Protein AF-A0A966WJZ9-F1 (afdb_monomer_lite)

Secondary structure (DSSP, 8-state):
--------HHHHHHHHHHHHHHHHHHHHHHHS-EEEEEEEEEEEEEEEETT--SPPEEEEEEEEEEEEEEEEETTEEEETTEEEEB--SS---SSEEEEETTEEEEEEE--SSSEEEEEEEEETTTTEEEEEEEEEEEEEETTEEEEEEEEEEEEEEEEE---

pLDDT: mean 80.28, std 14.34, range [37.53, 96.44]

Structure (mmCIF, N/CA/C/O backbone):
data_AF-A0A966WJZ9-F1
#
_entry.id   AF-A0A966WJZ9-F1
#
loop_
_atom_site.group_PDB
_atom_site.id
_atom_site.type_symbol
_atom_site.label_atom_id
_atom_site.label_alt_id
_atom_site.label_comp_id
_atom_site.label_asym_id
_atom_site.label_entity_id
_atom_site.label_seq_id
_atom_site.pdbx_PDB_ins_code
_atom_site.Cartn_x
_atom_site.Cartn_y
_atom_site.Cartn_z
_atom_site.occupancy
_atom_site.B_iso_or_equiv
_atom_site.auth_seq_id
_atom_site.auth_comp_id
_atom_site.auth_asym_id
_atom_site.auth_atom_id
_atom_site.pdbx_PDB_model_num
ATOM 1 N N . MET A 1 1 ? 25.669 41.827 -50.602 1.00 38.78 1 MET A N 1
ATOM 2 C CA . MET A 1 1 ? 24.550 41.439 -49.719 1.00 38.78 1 MET A CA 1
ATOM 3 C C . MET A 1 1 ? 25.079 40.394 -48.751 1.00 38.78 1 MET A C 1
ATOM 5 O O . MET A 1 1 ? 25.063 39.214 -49.064 1.00 38.78 1 MET A O 1
ATOM 9 N N . LEU A 1 2 ? 25.673 40.845 -47.646 1.00 40.09 2 LEU A N 1
ATOM 10 C CA . LEU A 1 2 ? 26.104 39.973 -46.554 1.00 40.09 2 LEU A CA 1
ATOM 11 C C . LEU A 1 2 ? 24.892 39.786 -45.645 1.00 40.09 2 LEU A C 1
ATOM 13 O O . LEU A 1 2 ? 24.440 40.741 -45.022 1.00 40.09 2 LEU A O 1
ATOM 17 N N . SER A 1 3 ? 24.311 38.589 -45.659 1.00 43.75 3 SER A N 1
ATOM 18 C CA . SER A 1 3 ? 23.323 38.199 -44.658 1.00 43.75 3 SER A CA 1
ATOM 19 C C . SER A 1 3 ? 24.104 37.823 -43.404 1.00 43.75 3 SER A C 1
ATOM 21 O O . SER A 1 3 ? 24.674 36.736 -43.346 1.00 43.75 3 SER A O 1
ATOM 23 N N . ASP A 1 4 ? 24.183 38.739 -42.440 1.00 49.41 4 ASP A N 1
ATOM 24 C CA . ASP A 1 4 ? 24.797 38.484 -41.137 1.00 49.41 4 ASP A CA 1
ATOM 25 C C . ASP A 1 4 ? 24.022 37.371 -40.419 1.00 49.41 4 ASP A C 1
ATOM 27 O O . ASP A 1 4 ? 22.934 37.571 -39.882 1.00 49.41 4 ASP A O 1
ATOM 31 N N . GLY A 1 5 ? 24.583 36.161 -40.447 1.00 59.25 5 GLY A N 1
ATOM 32 C CA . GLY A 1 5 ? 24.064 34.956 -39.800 1.00 59.25 5 GLY A CA 1
ATOM 33 C C . GLY A 1 5 ? 24.298 34.935 -38.289 1.00 59.25 5 GLY A C 1
ATOM 34 O O . GLY A 1 5 ? 24.754 33.928 -37.755 1.00 59.25 5 GLY A O 1
ATOM 35 N N . SER A 1 6 ? 24.023 36.041 -37.597 1.00 59.47 6 SER A N 1
ATOM 36 C CA . SER A 1 6 ? 24.065 36.091 -36.135 1.00 59.47 6 SER A CA 1
ATOM 37 C C . SER A 1 6 ? 22.691 35.713 -35.590 1.00 59.47 6 SER A C 1
ATOM 39 O O . SER A 1 6 ? 21.768 36.526 -35.560 1.00 59.47 6 SER A O 1
ATOM 41 N N . VAL A 1 7 ? 22.529 34.444 -35.209 1.00 62.75 7 VAL A N 1
ATOM 42 C CA . VAL A 1 7 ? 21.349 34.001 -34.458 1.00 62.75 7 VAL A CA 1
ATOM 43 C C . VAL A 1 7 ? 21.394 34.687 -33.097 1.00 62.75 7 VAL A C 1
ATOM 45 O O . VAL A 1 7 ? 22.299 34.445 -32.300 1.00 62.75 7 VAL A O 1
ATOM 48 N N . ASP A 1 8 ? 20.420 35.560 -32.850 1.00 77.62 8 ASP A N 1
ATOM 49 C CA . ASP A 1 8 ? 20.312 36.332 -31.617 1.00 77.62 8 ASP A CA 1
ATOM 50 C C . ASP A 1 8 ? 20.324 35.385 -30.401 1.00 77.62 8 ASP A C 1
ATOM 52 O O . ASP A 1 8 ? 19.523 34.448 -30.310 1.00 77.62 8 ASP A O 1
ATOM 56 N N . TRP A 1 9 ? 21.253 35.593 -29.464 1.00 70.62 9 TRP A N 1
ATOM 57 C CA . TRP A 1 9 ? 21.499 34.675 -28.341 1.00 70.62 9 TRP A CA 1
ATOM 58 C C . TRP A 1 9 ? 20.248 34.459 -27.474 1.00 70.62 9 TRP A C 1
ATOM 60 O O . TRP A 1 9 ? 20.074 33.407 -26.857 1.00 70.62 9 TRP A O 1
ATOM 70 N N . ARG A 1 10 ? 19.337 35.442 -27.477 1.00 71.69 10 ARG A N 1
ATOM 71 C CA . ARG A 1 10 ? 18.029 35.378 -26.816 1.00 71.69 10 ARG A CA 1
ATOM 72 C C . ARG A 1 10 ? 17.109 34.348 -27.466 1.00 71.69 10 ARG A C 1
ATOM 74 O O . ARG A 1 10 ? 16.417 33.626 -26.755 1.00 71.69 10 ARG A O 1
ATOM 81 N N . ILE A 1 11 ? 17.130 34.248 -28.796 1.00 76.75 11 ILE A N 1
ATOM 82 C CA . ILE A 1 11 ? 16.366 33.256 -29.566 1.00 76.75 11 ILE A CA 1
ATOM 83 C C . ILE A 1 11 ? 16.948 31.862 -29.322 1.00 76.75 11 ILE A C 1
ATOM 85 O O . ILE A 1 11 ? 16.197 30.913 -29.103 1.00 76.75 11 ILE A O 1
ATOM 89 N N . LEU A 1 12 ? 18.277 31.742 -29.270 1.00 75.19 12 LEU A N 1
ATOM 90 C CA . LEU A 1 12 ? 18.944 30.475 -28.971 1.00 75.19 12 LEU A CA 1
ATOM 91 C C . LEU A 1 12 ? 18.614 29.969 -27.556 1.00 75.19 12 LEU A C 1
ATOM 93 O O . LEU A 1 12 ? 18.298 28.793 -27.390 1.00 75.19 12 LEU A O 1
ATOM 97 N N . LEU A 1 13 ? 18.621 30.850 -26.548 1.00 75.12 13 LEU A N 1
ATOM 98 C CA . LEU A 1 13 ? 18.215 30.500 -25.183 1.00 75.12 13 LEU A CA 1
ATOM 99 C C . LEU A 1 13 ? 16.735 30.140 -25.071 1.00 75.12 13 LEU A C 1
ATOM 101 O O . LEU A 1 13 ? 16.396 29.200 -24.354 1.00 75.12 13 LEU A O 1
ATOM 105 N N . LEU A 1 14 ? 15.862 30.867 -25.773 1.00 75.38 14 LEU A N 1
ATOM 106 C CA . LEU A 1 14 ? 14.434 30.560 -25.806 1.00 75.38 14 LEU A CA 1
ATOM 107 C C . LEU A 1 14 ? 14.185 29.181 -26.415 1.00 75.38 14 LEU A C 1
ATOM 109 O O . LEU A 1 14 ? 13.440 28.403 -25.830 1.00 75.38 14 LEU A O 1
ATOM 113 N N . LEU A 1 15 ? 14.851 28.841 -27.521 1.00 75.38 15 LEU A N 1
ATOM 114 C CA . LEU A 1 15 ? 14.766 27.512 -28.130 1.00 75.38 15 LEU A CA 1
ATOM 115 C C . LEU A 1 15 ? 15.326 26.430 -27.196 1.00 75.38 15 LEU A C 1
ATOM 117 O O . LEU A 1 15 ? 14.679 25.407 -26.990 1.00 75.38 15 LEU A O 1
ATOM 121 N N . LEU A 1 16 ? 16.477 26.663 -26.559 1.00 72.56 16 LEU A N 1
ATOM 122 C CA . LEU A 1 16 ? 17.045 25.733 -25.576 1.00 72.56 16 LEU A CA 1
ATOM 123 C C . LEU A 1 16 ? 16.088 25.482 -24.408 1.00 72.56 16 LEU A C 1
ATOM 125 O O . LEU A 1 16 ? 15.890 24.330 -24.032 1.00 72.56 16 LEU A O 1
ATOM 129 N N . ALA A 1 17 ? 15.454 26.519 -23.860 1.00 68.94 17 ALA A N 1
ATOM 130 C CA . ALA A 1 17 ? 14.454 26.371 -22.805 1.00 68.94 17 ALA A CA 1
ATOM 131 C C . ALA A 1 17 ? 13.199 25.629 -23.302 1.00 68.94 17 ALA A C 1
ATOM 133 O O . ALA A 1 17 ? 12.719 24.724 -22.617 1.00 68.94 17 ALA A O 1
ATOM 134 N N . LEU A 1 18 ? 12.712 25.952 -24.508 1.00 70.69 18 LEU A N 1
ATOM 135 C CA . LEU A 1 18 ? 11.513 25.341 -25.090 1.00 70.69 18 LEU A CA 1
ATOM 136 C C . LEU A 1 18 ? 11.683 23.848 -25.381 1.00 70.69 18 LEU A C 1
ATOM 138 O O . LEU A 1 18 ? 10.726 23.100 -25.234 1.00 70.69 18 LEU A O 1
ATOM 142 N N . PHE A 1 19 ? 12.874 23.415 -25.801 1.00 65.06 19 PHE A N 1
ATOM 143 C CA . PHE A 1 19 ? 13.141 22.013 -26.135 1.00 65.06 19 PHE A CA 1
ATOM 144 C C . PHE A 1 19 ? 13.675 21.204 -24.945 1.00 65.06 19 PHE A C 1
ATOM 146 O O . PHE A 1 19 ? 13.366 20.018 -24.827 1.00 65.06 19 PHE A O 1
ATOM 153 N N . SER A 1 20 ? 14.428 21.820 -24.026 1.00 64.88 20 SER A N 1
ATOM 154 C CA . SER A 1 20 ? 14.964 21.109 -22.856 1.00 64.88 20 SER A CA 1
ATOM 155 C C . SER A 1 20 ? 13.913 20.848 -21.779 1.00 64.88 20 SER A C 1
ATOM 157 O O . SER A 1 20 ? 13.918 19.767 -21.191 1.00 64.88 20 SER A O 1
ATOM 159 N N . MET A 1 21 ? 12.981 21.776 -21.530 1.00 59.53 21 MET A N 1
ATOM 160 C CA . MET A 1 21 ? 11.972 21.580 -20.483 1.00 59.53 21 MET A CA 1
ATOM 161 C C . MET A 1 21 ? 11.033 20.393 -20.761 1.00 59.53 21 MET A C 1
ATOM 163 O O . MET A 1 21 ? 10.881 19.562 -19.862 1.00 59.53 21 MET A O 1
ATOM 167 N N . PRO A 1 22 ? 10.464 20.220 -21.972 1.00 60.81 22 PRO A N 1
ATOM 168 C CA . PRO A 1 22 ? 9.677 19.036 -22.289 1.00 60.81 22 PRO A CA 1
ATOM 169 C C . PRO A 1 22 ? 10.527 17.770 -22.199 1.00 60.81 22 PRO A C 1
ATOM 171 O O . PRO A 1 22 ? 10.113 16.817 -21.551 1.00 60.81 22 PRO A O 1
ATOM 174 N N . ALA A 1 23 ? 11.741 17.765 -22.761 1.00 61.53 23 ALA A N 1
ATOM 175 C CA . ALA A 1 23 ? 12.609 16.586 -22.763 1.00 61.53 23 ALA A CA 1
ATOM 176 C C . ALA A 1 23 ? 12.956 16.092 -21.346 1.00 61.53 23 ALA A C 1
ATOM 178 O O . ALA A 1 23 ? 12.965 14.887 -21.093 1.00 61.53 23 ALA A O 1
ATOM 179 N N . VAL A 1 24 ? 13.181 17.007 -20.396 1.00 60.75 24 VAL A N 1
ATOM 180 C CA . VAL A 1 24 ? 13.437 16.661 -18.989 1.00 60.75 24 VAL A CA 1
ATOM 181 C C . VAL A 1 24 ? 12.186 16.089 -18.312 1.00 60.75 24 VAL A C 1
ATOM 183 O O . VAL A 1 24 ? 12.298 15.153 -17.518 1.00 60.75 24 VAL A O 1
ATOM 186 N N . ILE A 1 25 ? 10.996 16.607 -18.625 1.00 60.53 25 ILE A N 1
ATOM 187 C CA . ILE A 1 25 ? 9.727 16.080 -18.097 1.00 60.53 25 ILE A CA 1
ATOM 188 C C . ILE A 1 25 ? 9.442 14.686 -18.685 1.00 60.53 25 ILE A C 1
ATOM 190 O O . ILE A 1 25 ? 9.145 13.760 -17.930 1.00 60.53 25 ILE A O 1
ATOM 194 N N . PHE A 1 26 ? 9.634 14.503 -19.995 1.00 58.50 26 PHE A N 1
ATOM 195 C CA . PHE A 1 26 ? 9.482 13.213 -20.679 1.00 58.50 26 PHE A CA 1
ATOM 196 C C . PHE A 1 26 ? 10.480 12.161 -20.170 1.00 58.50 26 PHE A C 1
ATOM 198 O O . PHE A 1 26 ? 10.091 11.033 -19.869 1.00 58.50 26 PHE A O 1
ATOM 205 N N . GLY A 1 27 ? 11.753 12.525 -19.982 1.00 58.09 27 GLY A N 1
ATOM 206 C CA . GLY A 1 27 ? 12.772 11.606 -19.465 1.00 58.09 27 GLY A CA 1
ATOM 207 C C . GLY A 1 27 ? 12.484 11.119 -18.041 1.00 58.09 27 GLY A C 1
ATOM 208 O O . GLY A 1 27 ? 12.766 9.968 -17.707 1.00 58.09 27 GLY A O 1
ATOM 209 N N . ARG A 1 28 ? 11.864 11.955 -17.197 1.00 54.25 28 ARG A N 1
ATOM 210 C CA . ARG A 1 28 ? 11.495 11.563 -15.826 1.00 54.25 28 ARG A CA 1
ATOM 211 C C . ARG A 1 28 ? 10.384 10.512 -15.786 1.00 54.25 28 ARG A C 1
ATOM 213 O O . ARG A 1 28 ? 10.452 9.637 -14.930 1.00 54.25 28 ARG A O 1
ATOM 220 N N . GLY A 1 29 ? 9.412 10.563 -16.699 1.00 53.59 29 GLY A N 1
ATOM 221 C CA . GLY A 1 29 ? 8.349 9.551 -16.790 1.00 53.59 29 GLY A CA 1
ATOM 222 C C . GLY A 1 29 ? 8.865 8.166 -17.199 1.00 53.59 29 GLY A C 1
ATOM 223 O O . GLY A 1 29 ? 8.384 7.155 -16.696 1.00 53.59 29 GLY A O 1
ATOM 224 N N . LEU A 1 30 ? 9.899 8.126 -18.045 1.00 59.03 30 LEU A N 1
ATOM 225 C CA . LEU A 1 30 ? 10.578 6.895 -18.469 1.00 59.03 30 LEU A CA 1
ATOM 226 C C . LEU A 1 30 ? 11.457 6.281 -17.371 1.00 59.03 30 LEU A C 1
ATOM 228 O O . LEU A 1 30 ? 11.518 5.062 -17.237 1.00 59.03 30 LEU A O 1
ATOM 232 N N . LEU A 1 31 ? 12.138 7.116 -16.583 1.00 58.56 31 LEU A N 1
ATOM 233 C CA . LEU A 1 31 ? 13.049 6.653 -15.529 1.00 58.56 31 LEU A CA 1
ATOM 234 C C . LEU A 1 31 ? 12.325 6.220 -14.246 1.00 58.56 31 LEU A C 1
ATOM 236 O O . LEU A 1 31 ? 12.862 5.417 -13.484 1.00 58.56 31 LEU A O 1
ATOM 240 N N . TYR A 1 32 ? 11.125 6.748 -13.998 1.00 66.00 32 TYR A N 1
ATOM 241 C CA . TYR A 1 32 ? 10.351 6.501 -12.782 1.00 66.00 32 TYR A CA 1
ATOM 242 C C . TYR A 1 32 ? 8.907 6.140 -13.143 1.00 66.00 32 TYR A C 1
ATOM 244 O O . TYR A 1 32 ? 8.018 6.991 -13.021 1.00 66.00 32 TYR A O 1
ATOM 252 N N . PRO A 1 33 ? 8.652 4.901 -13.606 1.00 75.44 33 PRO A N 1
ATOM 253 C CA . PRO A 1 33 ? 7.329 4.521 -14.067 1.00 75.44 33 PRO A CA 1
ATOM 254 C C . PRO A 1 33 ? 6.322 4.626 -12.919 1.00 75.44 33 PRO A C 1
ATOM 256 O O . PRO A 1 33 ? 6.542 4.117 -11.814 1.00 75.44 33 PRO A O 1
ATOM 259 N N . SER A 1 34 ? 5.209 5.301 -13.193 1.00 84.19 34 SER A N 1
ATOM 260 C CA . SER A 1 34 ? 4.026 5.311 -12.339 1.00 84.19 34 SER A CA 1
ATOM 261 C C . SER A 1 34 ? 2.911 4.506 -12.986 1.00 84.19 34 SER A C 1
ATOM 263 O O . SER A 1 34 ? 2.664 4.628 -14.187 1.00 84.19 34 SER A O 1
ATOM 265 N N . GLN A 1 35 ? 2.223 3.716 -12.179 1.00 90.12 35 GLN A N 1
ATOM 266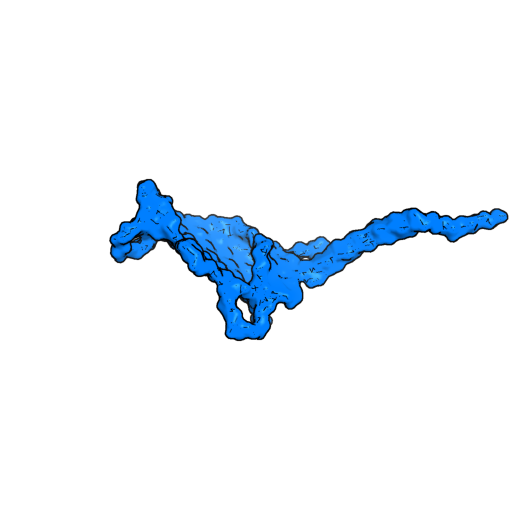 C CA . GLN A 1 35 ? 1.088 2.911 -12.589 1.00 90.12 35 GLN A CA 1
ATOM 267 C C . GLN A 1 35 ? -0.127 3.264 -11.747 1.00 90.12 35 GLN A C 1
ATOM 269 O O . GLN A 1 35 ? -0.002 3.586 -10.563 1.00 90.12 35 GLN A O 1
ATOM 274 N N . THR A 1 36 ? -1.290 3.166 -12.373 1.00 91.69 36 THR A N 1
ATOM 275 C CA . THR A 1 36 ? -2.583 3.327 -11.719 1.00 91.69 36 THR A CA 1
ATOM 276 C C . THR A 1 36 ? -3.260 1.967 -11.689 1.00 91.69 36 THR A C 1
ATOM 278 O O . THR A 1 36 ? -3.400 1.312 -12.724 1.00 91.69 36 THR A O 1
ATOM 281 N N . CYS A 1 37 ? -3.646 1.529 -10.499 1.00 93.12 37 CYS A N 1
ATOM 282 C CA . CYS A 1 37 ? -4.231 0.230 -10.227 1.00 93.12 37 CYS A CA 1
ATOM 283 C C . CYS A 1 37 ? -5.708 0.395 -9.896 1.00 93.12 37 CYS A C 1
ATOM 285 O O . CYS A 1 37 ? -6.056 1.026 -8.900 1.00 93.12 37 CYS A O 1
ATOM 287 N N . HIS A 1 38 ? -6.568 -0.181 -10.731 1.00 94.69 38 HIS A N 1
ATOM 288 C CA . HIS A 1 38 ? -8.016 -0.153 -10.554 1.00 94.69 38 HIS A CA 1
ATOM 289 C C . HIS A 1 38 ? -8.501 -1.520 -10.089 1.00 94.69 38 HIS A C 1
ATOM 291 O O . HIS A 1 38 ? -8.088 -2.555 -10.624 1.00 94.69 38 HIS A O 1
ATOM 297 N N . GLY A 1 39 ? -9.376 -1.535 -9.090 1.00 93.62 39 GLY A N 1
ATOM 298 C CA . GLY A 1 39 ? -9.829 -2.783 -8.502 1.00 93.62 39 GLY A CA 1
ATOM 299 C C . GLY A 1 39 ? -10.899 -2.612 -7.442 1.00 93.62 39 GLY A C 1
ATOM 300 O O . GLY A 1 39 ? -11.561 -1.578 -7.356 1.00 93.62 39 GLY A O 1
ATOM 301 N N . VAL A 1 40 ? -11.057 -3.655 -6.636 1.00 93.56 40 VAL A N 1
ATOM 302 C CA . VAL A 1 40 ? -12.078 -3.725 -5.592 1.00 93.56 40 VAL A CA 1
ATOM 303 C C . VAL A 1 40 ? -11.397 -3.709 -4.232 1.00 93.56 40 VAL A C 1
ATOM 305 O O . VAL A 1 40 ? -10.469 -4.476 -3.977 1.00 93.56 40 VAL A O 1
ATOM 308 N N . GLY A 1 41 ? -11.876 -2.818 -3.374 1.00 92.38 41 GLY A N 1
ATOM 309 C CA . GLY A 1 41 ? -11.607 -2.784 -1.950 1.00 92.38 41 GLY A CA 1
ATOM 310 C C . GLY A 1 41 ? -12.747 -3.424 -1.162 1.00 92.38 41 GLY A C 1
ATOM 311 O O . GLY A 1 41 ? -13.917 -3.243 -1.495 1.00 92.38 41 GLY A O 1
ATOM 312 N N . GLN A 1 42 ? -12.400 -4.149 -0.110 1.00 92.75 42 GLN A N 1
ATOM 313 C CA . GLN A 1 42 ? -13.290 -4.529 0.982 1.00 92.75 42 GLN A CA 1
ATOM 314 C C . GLN A 1 42 ? -12.898 -3.698 2.193 1.00 92.75 42 GLN A C 1
ATOM 316 O O . GLN A 1 42 ? -11.705 -3.556 2.467 1.00 92.75 42 GLN A O 1
ATOM 321 N N . SER A 1 43 ? -13.881 -3.181 2.913 1.00 90.62 43 SER A N 1
ATOM 322 C CA . SER A 1 43 ? -13.690 -2.493 4.183 1.00 90.62 43 SER A CA 1
ATOM 323 C C . SER A 1 43 ? -14.624 -3.115 5.209 1.00 90.62 43 SER A C 1
ATOM 325 O O . SER A 1 43 ? -15.837 -3.138 5.024 1.00 90.62 43 SER A O 1
ATOM 327 N N . GLU A 1 44 ? -14.049 -3.652 6.277 1.00 91.81 44 GLU A N 1
ATOM 328 C CA . GLU A 1 44 ? -14.748 -4.267 7.395 1.00 91.81 44 GLU A CA 1
ATOM 329 C C . GLU A 1 44 ? -14.400 -3.495 8.667 1.00 91.81 44 GLU A C 1
ATOM 331 O O . GLU A 1 44 ? -13.231 -3.359 9.030 1.00 91.81 44 GLU A O 1
ATOM 336 N N . ARG A 1 45 ? -15.416 -3.029 9.387 1.00 89.25 45 ARG A N 1
ATOM 337 C CA . ARG A 1 45 ? -15.263 -2.402 10.698 1.00 89.25 45 ARG A CA 1
ATOM 338 C C . ARG A 1 45 ? -15.924 -3.255 11.761 1.00 89.25 45 ARG A C 1
ATOM 340 O O . ARG A 1 45 ? -17.135 -3.490 11.743 1.00 89.25 45 ARG A O 1
ATOM 347 N N . LYS A 1 46 ? -15.124 -3.664 12.734 1.00 90.62 46 LYS A N 1
ATOM 348 C CA . LYS A 1 46 ? -15.541 -4.366 13.941 1.00 90.62 46 LYS A CA 1
ATOM 349 C C . LYS A 1 46 ? -15.509 -3.421 15.133 1.00 90.62 46 LYS A C 1
ATOM 351 O O . LYS A 1 46 ? -14.614 -2.589 15.257 1.00 90.62 46 LYS A O 1
ATOM 356 N N . TRP A 1 47 ? -16.474 -3.573 16.031 1.00 89.12 47 TRP A N 1
ATOM 357 C CA . TRP A 1 47 ? -16.543 -2.809 17.271 1.00 89.12 47 TRP A CA 1
ATOM 358 C C . TRP A 1 47 ? -16.856 -3.711 18.465 1.00 89.12 47 TRP A C 1
ATOM 360 O O . TRP A 1 47 ? -17.682 -4.628 18.380 1.00 89.12 47 TRP A O 1
ATOM 370 N N . ALA A 1 48 ? -16.209 -3.434 19.594 1.00 87.12 48 ALA A N 1
ATOM 371 C CA . ALA A 1 48 ? -16.473 -4.072 20.877 1.00 87.12 48 ALA A CA 1
ATOM 372 C C . ALA A 1 48 ? -16.588 -3.017 21.986 1.00 87.12 48 ALA A C 1
ATOM 374 O O . ALA A 1 48 ? -15.728 -2.136 22.072 1.00 87.12 48 ALA A O 1
ATOM 375 N N . PRO A 1 49 ? -17.584 -3.109 22.886 1.00 85.00 49 PRO A N 1
ATOM 376 C CA . PRO A 1 49 ? -17.666 -2.201 24.020 1.00 85.00 49 PRO A CA 1
ATOM 377 C C . PRO A 1 49 ? -16.460 -2.368 24.951 1.00 85.00 49 PRO A C 1
ATOM 379 O O . PRO A 1 49 ? -15.929 -3.467 25.123 1.00 85.00 49 PRO A O 1
ATOM 382 N N . GLN A 1 50 ? -16.042 -1.273 25.586 1.00 79.75 50 GLN A N 1
ATOM 383 C CA . GLN A 1 50 ? -14.939 -1.301 26.543 1.00 79.75 50 GLN A CA 1
ATOM 384 C C . GLN A 1 50 ? -15.266 -2.234 27.726 1.00 79.75 50 GLN A C 1
ATOM 386 O O . GLN A 1 50 ? -16.291 -2.069 28.385 1.00 79.75 50 GLN A O 1
ATOM 391 N N . GLY A 1 51 ? -14.395 -3.215 27.995 1.00 70.12 51 GLY A N 1
ATOM 392 C CA . GLY A 1 51 ? -14.567 -4.180 29.091 1.00 70.12 51 GLY A CA 1
ATOM 393 C C . GLY A 1 51 ? -15.456 -5.391 28.773 1.00 70.12 51 GLY A C 1
ATOM 394 O O . GLY A 1 51 ? -15.843 -6.106 29.691 1.00 70.12 51 GLY A O 1
ATOM 395 N N . ALA A 1 52 ? -15.801 -5.628 27.504 1.00 66.44 52 ALA A N 1
ATOM 396 C CA . ALA A 1 52 ? -16.559 -6.809 27.102 1.00 66.44 52 ALA A CA 1
ATOM 397 C C . ALA A 1 52 ? -15.662 -8.044 26.892 1.00 66.44 52 ALA A C 1
ATOM 399 O O . ALA A 1 52 ? -14.689 -7.981 26.149 1.00 66.44 52 ALA A O 1
ATOM 400 N N . ASP A 1 53 ? -16.069 -9.192 27.445 1.00 63.16 53 ASP A N 1
ATOM 401 C CA . ASP A 1 53 ? -15.485 -10.524 27.168 1.00 63.16 53 ASP A CA 1
ATOM 402 C C . ASP A 1 53 ? -15.871 -11.087 25.781 1.00 63.16 53 ASP A C 1
ATOM 404 O O . ASP A 1 53 ? -15.486 -12.197 25.410 1.00 63.16 53 ASP A O 1
ATOM 408 N N . LYS A 1 54 ? -16.687 -10.358 25.007 1.00 57.44 54 LYS A N 1
ATOM 409 C CA . LYS A 1 54 ? -17.199 -10.808 23.705 1.00 57.44 54 LYS A CA 1
ATOM 410 C C . LYS A 1 54 ? -16.323 -10.324 22.552 1.00 57.44 54 LYS A C 1
ATOM 412 O O . LYS A 1 54 ? -15.888 -9.177 22.530 1.00 57.44 54 LYS A O 1
ATOM 417 N N . LEU A 1 55 ? -16.162 -11.206 21.562 1.00 61.41 55 LEU A N 1
ATOM 418 C CA . LEU A 1 55 ? -15.534 -10.925 20.269 1.00 61.41 55 LEU A CA 1
ATOM 419 C C . LEU A 1 55 ? -16.199 -9.713 19.596 1.00 61.41 55 LEU A C 1
ATOM 421 O O . LEU A 1 55 ? -17.426 -9.581 19.628 1.00 61.41 55 LEU A O 1
ATOM 425 N N . ALA A 1 56 ? -15.383 -8.841 19.000 1.00 71.56 56 ALA A N 1
ATOM 426 C CA . ALA A 1 56 ? -15.843 -7.643 18.310 1.00 71.56 56 ALA A CA 1
ATOM 427 C C . ALA A 1 56 ? -16.875 -7.991 17.226 1.00 71.56 56 ALA A C 1
ATOM 429 O O . ALA A 1 56 ? -16.683 -8.920 16.439 1.00 71.56 56 ALA A O 1
ATOM 430 N N . LYS A 1 57 ? -17.993 -7.261 17.207 1.00 79.75 57 LYS A N 1
ATOM 431 C CA . LYS A 1 57 ? -19.073 -7.468 16.239 1.00 79.75 57 LYS A CA 1
ATOM 432 C C . LYS A 1 57 ? -18.772 -6.655 14.985 1.00 79.75 57 LYS A C 1
ATOM 434 O O . LYS A 1 57 ? -18.383 -5.498 15.102 1.00 79.75 57 LYS A O 1
ATOM 439 N N . VAL A 1 58 ? -18.992 -7.233 13.805 1.00 81.75 58 VAL A N 1
ATOM 440 C CA . VAL A 1 58 ? -18.976 -6.479 12.543 1.00 81.75 58 VAL A CA 1
ATOM 441 C C . VAL A 1 58 ? -20.128 -5.477 12.565 1.00 81.75 58 VAL A C 1
ATOM 443 O O . VAL A 1 58 ? -21.284 -5.859 12.765 1.00 81.75 58 VAL A O 1
ATOM 446 N N . VAL A 1 59 ? -19.795 -4.197 12.429 1.00 83.38 59 VAL A N 1
ATOM 447 C CA . VAL A 1 59 ? -20.758 -3.087 12.415 1.00 83.38 59 VAL A CA 1
ATOM 448 C C . VAL A 1 59 ? -20.927 -2.534 11.008 1.00 83.38 59 VAL A C 1
ATOM 450 O O . VAL A 1 59 ? -22.038 -2.173 10.635 1.00 83.38 59 VAL A O 1
ATOM 453 N N . HIS A 1 60 ? -19.853 -2.521 10.219 1.00 83.62 60 HIS A N 1
ATOM 454 C CA . HIS A 1 60 ? -19.880 -2.060 8.835 1.00 83.62 60 HIS A CA 1
ATOM 455 C C . HIS A 1 60 ? -19.081 -3.008 7.951 1.00 83.62 60 HIS A C 1
ATOM 457 O O . HIS A 1 60 ? -17.985 -3.421 8.326 1.00 83.62 60 HIS A O 1
ATOM 463 N N . GLU A 1 61 ? -19.629 -3.340 6.790 1.00 89.81 61 GLU A N 1
ATOM 464 C CA . GLU A 1 61 ? -18.950 -4.107 5.751 1.00 89.81 61 GLU A CA 1
ATOM 465 C C . GLU A 1 61 ? -19.359 -3.524 4.401 1.00 89.81 61 GLU A C 1
ATOM 467 O O . GLU A 1 61 ? -20.547 -3.450 4.077 1.00 89.81 61 GLU A O 1
ATOM 472 N N . GLU A 1 62 ? -18.379 -3.069 3.629 1.00 91.06 62 GLU A N 1
ATOM 473 C CA . GLU A 1 62 ? -18.622 -2.469 2.327 1.00 91.06 62 GLU A CA 1
ATOM 474 C C . GLU A 1 62 ? -17.595 -2.906 1.289 1.00 91.06 62 GLU A C 1
ATOM 476 O O . GLU A 1 62 ? -16.408 -3.096 1.555 1.00 91.06 62 GLU A O 1
ATOM 481 N N . THR A 1 63 ? -18.092 -3.026 0.066 1.00 90.38 63 THR A N 1
ATOM 482 C CA . THR A 1 63 ? -17.315 -3.290 -1.137 1.00 90.38 63 THR A CA 1
ATOM 483 C C . THR A 1 63 ? -17.268 -2.011 -1.953 1.00 90.38 63 THR A C 1
ATOM 485 O O . THR A 1 63 ? -18.315 -1.500 -2.352 1.00 90.38 63 THR A O 1
ATOM 488 N N . VAL A 1 64 ? -16.077 -1.494 -2.239 1.00 90.06 64 VAL A N 1
ATOM 489 C CA . VAL A 1 64 ? -15.925 -0.226 -2.965 1.00 90.06 64 VAL A CA 1
ATOM 490 C C . VAL A 1 64 ? -14.936 -0.395 -4.109 1.00 90.06 64 VAL A C 1
ATOM 492 O O . VAL A 1 64 ? -13.891 -1.021 -3.963 1.00 90.06 64 VAL A O 1
ATOM 495 N N . SER A 1 65 ? -15.251 0.172 -5.273 1.00 90.69 65 SER A N 1
ATOM 496 C CA . SER A 1 65 ? -14.278 0.280 -6.360 1.00 90.69 65 SER A CA 1
ATOM 497 C C . SER A 1 65 ? -13.239 1.337 -5.991 1.00 90.69 65 SER A C 1
ATOM 499 O O . SER A 1 65 ? -13.580 2.510 -5.850 1.00 90.69 65 SER A O 1
ATOM 501 N N . LEU A 1 66 ? -11.976 0.935 -5.864 1.00 91.94 66 LEU A N 1
ATOM 502 C CA . LEU A 1 66 ? -10.877 1.815 -5.468 1.00 91.94 66 LEU A CA 1
ATOM 503 C C . LEU A 1 66 ? -9.845 1.945 -6.585 1.00 91.94 66 LEU A C 1
ATOM 505 O O . LEU A 1 66 ? -9.719 1.095 -7.471 1.00 91.94 66 LEU A O 1
ATOM 509 N N . THR A 1 67 ? -9.113 3.052 -6.537 1.00 92.69 67 THR A N 1
ATOM 510 C CA . THR A 1 67 ? -7.989 3.321 -7.427 1.00 92.69 67 THR A CA 1
ATOM 511 C C . THR A 1 67 ? -6.783 3.689 -6.586 1.00 92.69 67 THR A C 1
ATOM 513 O O . THR A 1 67 ? -6.855 4.628 -5.799 1.00 92.69 67 THR A O 1
ATOM 516 N N . HIS A 1 68 ? -5.688 2.967 -6.790 1.00 93.62 68 HIS A N 1
ATOM 517 C CA . HIS A 1 68 ? -4.413 3.201 -6.125 1.00 93.62 68 HIS A CA 1
ATOM 518 C C . HIS A 1 68 ? -3.341 3.56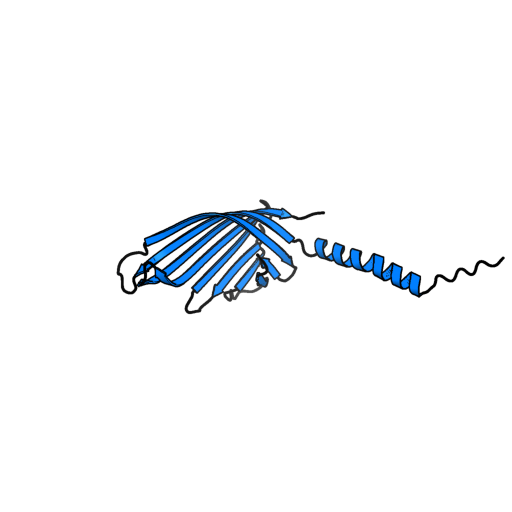1 -7.148 1.00 93.62 68 HIS A C 1
ATOM 520 O O . HIS A 1 68 ? -3.420 3.175 -8.313 1.00 93.62 68 HIS A O 1
ATOM 526 N N . SER A 1 69 ? -2.320 4.296 -6.728 1.00 92.56 69 SER A N 1
ATOM 527 C CA . SER A 1 69 ? -1.176 4.644 -7.573 1.00 92.56 69 SER A CA 1
ATOM 528 C C . SER A 1 69 ? 0.105 4.065 -6.996 1.00 92.56 69 SER A C 1
ATOM 530 O O . SER A 1 69 ? 0.376 4.220 -5.808 1.00 92.56 69 SER A O 1
ATOM 532 N N . ILE A 1 70 ? 0.920 3.426 -7.835 1.00 91.69 70 ILE A N 1
ATOM 533 C CA . ILE A 1 70 ? 2.245 2.934 -7.455 1.00 91.69 70 ILE A CA 1
ATOM 534 C C . ILE A 1 70 ? 3.314 3.563 -8.346 1.00 91.69 70 ILE A C 1
ATOM 536 O O . ILE A 1 70 ? 3.188 3.592 -9.568 1.00 91.69 70 ILE A O 1
ATOM 540 N N . ARG A 1 71 ? 4.380 4.096 -7.749 1.00 90.62 71 ARG A N 1
ATOM 541 C CA . ARG A 1 71 ? 5.521 4.671 -8.474 1.00 90.62 71 ARG A CA 1
ATOM 542 C C . ARG A 1 71 ? 6.815 4.025 -8.020 1.00 90.62 71 ARG A C 1
ATOM 544 O O . ARG A 1 71 ? 7.121 3.980 -6.829 1.00 90.62 71 ARG A O 1
ATOM 551 N N . PHE A 1 72 ? 7.606 3.597 -8.993 1.00 87.56 72 PHE A N 1
ATOM 552 C CA . PHE A 1 72 ? 8.881 2.939 -8.753 1.00 87.56 72 PHE A CA 1
ATOM 553 C C . PHE A 1 72 ? 10.026 3.949 -8.805 1.00 87.56 72 PHE A C 1
ATOM 555 O O . PHE A 1 72 ? 10.038 4.883 -9.608 1.00 87.56 72 PHE A O 1
ATOM 562 N N . SER A 1 73 ? 10.999 3.794 -7.915 1.00 85.19 73 SER A N 1
ATOM 563 C CA . SER A 1 73 ? 12.259 4.535 -7.936 1.00 85.19 73 SER A CA 1
ATOM 564 C C . SER A 1 73 ? 13.405 3.618 -7.491 1.00 85.19 73 SER A C 1
ATOM 566 O O . SER A 1 73 ? 13.158 2.640 -6.790 1.00 85.19 73 SER A O 1
ATOM 568 N N . PRO A 1 74 ? 14.671 3.922 -7.834 1.00 81.69 74 PRO A N 1
ATOM 569 C CA . PRO A 1 74 ? 15.802 3.038 -7.542 1.00 81.69 74 PRO A CA 1
ATOM 570 C C . PRO A 1 74 ? 16.020 2.728 -6.054 1.00 81.69 74 PRO A C 1
ATOM 572 O O . PRO A 1 74 ? 16.544 1.674 -5.721 1.00 81.69 74 PRO A O 1
ATOM 575 N N . SER A 1 75 ? 15.641 3.641 -5.156 1.00 83.38 75 SER A N 1
ATOM 576 C CA . SER A 1 75 ? 15.860 3.519 -3.706 1.00 83.38 75 SER A CA 1
ATOM 577 C C . SER A 1 75 ? 14.573 3.486 -2.881 1.00 83.38 75 SER A C 1
ATOM 579 O O . SER A 1 75 ? 14.625 3.431 -1.652 1.00 83.38 75 SER A O 1
ATOM 581 N N . GLN A 1 76 ? 13.408 3.573 -3.523 1.00 87.94 76 GLN A N 1
ATOM 582 C CA . GLN A 1 76 ? 12.130 3.731 -2.837 1.00 87.94 76 GLN A CA 1
ATOM 583 C C . GLN A 1 76 ? 10.953 3.407 -3.753 1.00 87.94 76 GLN A C 1
ATOM 585 O O . GLN A 1 76 ? 11.039 3.516 -4.972 1.00 87.94 76 GLN A O 1
ATOM 590 N N . ILE A 1 77 ? 9.827 3.092 -3.139 1.00 90.25 77 ILE A N 1
ATOM 591 C CA . ILE A 1 77 ? 8.551 2.815 -3.788 1.00 90.25 77 ILE A CA 1
ATOM 592 C C . ILE A 1 77 ? 7.541 3.792 -3.220 1.00 90.25 77 ILE A C 1
ATOM 594 O O . ILE A 1 77 ? 7.598 4.103 -2.037 1.00 90.25 77 ILE A O 1
ATOM 598 N N . TRP A 1 78 ? 6.636 4.302 -4.040 1.00 90.38 78 TRP A N 1
ATOM 599 C CA . TRP A 1 78 ? 5.549 5.143 -3.560 1.00 90.38 78 TRP A CA 1
ATOM 600 C C . TRP A 1 78 ? 4.228 4.449 -3.820 1.00 90.38 78 TRP A C 1
ATOM 602 O O . TRP A 1 78 ? 4.007 4.029 -4.951 1.00 90.38 78 TRP A O 1
ATOM 612 N N . VAL A 1 79 ? 3.367 4.363 -2.811 1.00 91.19 79 VAL A N 1
ATOM 613 C CA . VAL A 1 79 ? 1.984 3.891 -2.949 1.00 91.19 79 VAL A CA 1
ATOM 614 C C . VAL A 1 79 ? 1.073 4.999 -2.435 1.00 91.19 79 VAL A C 1
ATOM 616 O O . VAL A 1 79 ? 1.250 5.448 -1.310 1.00 91.19 79 VAL A O 1
ATOM 619 N N . ASP A 1 80 ? 0.193 5.527 -3.284 1.00 89.88 80 ASP A N 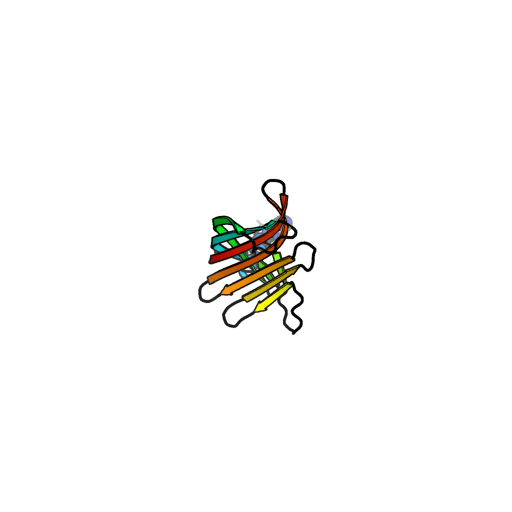1
ATOM 620 C CA . ASP A 1 80 ? -0.704 6.661 -2.985 1.00 89.88 80 ASP A CA 1
ATOM 621 C C . ASP A 1 80 ? -0.003 7.891 -2.396 1.00 89.88 80 ASP A C 1
ATOM 623 O O . ASP A 1 80 ? -0.525 8.609 -1.547 1.00 89.88 80 ASP A O 1
ATOM 627 N N . GLY A 1 81 ? 1.230 8.135 -2.841 1.00 85.19 81 GLY A N 1
ATOM 628 C CA . GLY A 1 81 ? 2.054 9.232 -2.335 1.00 85.19 81 GLY A CA 1
ATOM 629 C C . GLY A 1 81 ? 2.738 8.950 -0.993 1.00 85.19 81 GLY A C 1
ATOM 630 O O . GLY A 1 81 ? 3.550 9.766 -0.559 1.00 85.19 81 GLY A O 1
ATOM 631 N N . GLN A 1 82 ? 2.517 7.789 -0.375 1.00 88.50 82 GLN A N 1
ATOM 632 C CA . GLN A 1 82 ? 3.320 7.323 0.748 1.00 88.50 82 GLN A CA 1
ATOM 633 C C . GLN A 1 82 ? 4.618 6.686 0.255 1.00 88.50 82 GLN A C 1
ATOM 635 O O . GLN A 1 82 ? 4.613 5.777 -0.571 1.00 88.50 82 GLN A O 1
ATOM 640 N N . ARG A 1 83 ? 5.747 7.160 0.781 1.00 88.44 83 ARG A N 1
ATOM 641 C CA . ARG A 1 83 ? 7.091 6.679 0.443 1.00 88.44 83 ARG A CA 1
ATOM 642 C C . ARG A 1 83 ? 7.442 5.440 1.253 1.00 88.44 83 ARG A C 1
ATOM 644 O O . ARG A 1 83 ? 7.401 5.514 2.462 1.00 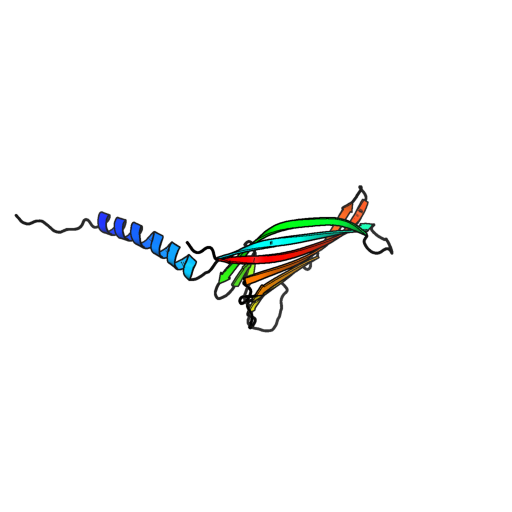88.44 83 ARG A O 1
ATOM 651 N N . PHE A 1 84 ? 7.965 4.398 0.623 1.00 89.06 84 PHE A N 1
ATOM 652 C CA . PHE A 1 84 ? 8.542 3.212 1.252 1.00 89.06 84 PHE A CA 1
ATOM 653 C C . PHE A 1 84 ? 10.006 3.062 0.817 1.00 89.06 84 PHE A C 1
ATOM 655 O O . PHE A 1 84 ? 10.268 2.854 -0.370 1.00 89.06 84 PHE A O 1
ATOM 662 N N . PRO A 1 85 ? 10.988 3.201 1.722 1.00 87.94 85 PRO A N 1
ATOM 663 C CA . PRO A 1 85 ? 12.396 3.029 1.370 1.00 87.94 85 PRO A CA 1
ATOM 664 C C . PRO A 1 85 ? 12.692 1.564 1.024 1.00 87.94 85 PRO A C 1
ATOM 666 O O . PRO A 1 85 ? 12.294 0.666 1.765 1.00 87.94 85 PRO A O 1
ATOM 669 N N . LEU A 1 86 ? 13.406 1.325 -0.082 1.00 83.38 86 LEU A N 1
ATOM 670 C CA . LEU A 1 86 ? 13.883 -0.010 -0.446 1.00 83.38 86 LEU A CA 1
ATOM 671 C C . LEU A 1 86 ? 15.038 -0.389 0.488 1.00 83.38 86 LEU A C 1
ATOM 673 O O . LEU A 1 86 ? 16.124 0.184 0.392 1.00 83.38 86 LEU A O 1
ATOM 677 N N . TYR A 1 87 ? 14.800 -1.321 1.409 1.00 73.00 87 TYR A N 1
ATOM 678 C CA . TYR A 1 87 ? 15.807 -1.764 2.375 1.00 73.00 87 TYR A CA 1
ATOM 679 C C . TYR A 1 87 ? 16.534 -3.010 1.869 1.00 73.00 87 TYR A C 1
ATOM 681 O O . TYR A 1 87 ? 15.908 -3.981 1.454 1.00 73.00 87 TYR A O 1
ATOM 689 N N . LYS A 1 88 ? 17.872 -2.981 1.921 1.00 58.25 88 LYS A N 1
ATOM 690 C CA . LYS A 1 88 ? 18.732 -4.083 1.464 1.00 58.25 88 LYS A CA 1
ATOM 691 C C . LYS A 1 88 ? 19.144 -5.039 2.595 1.00 58.25 88 LYS A C 1
ATOM 693 O O . LYS A 1 88 ? 19.545 -6.158 2.300 1.00 58.25 88 LYS A O 1
ATOM 698 N N . GLU A 1 89 ? 19.049 -4.637 3.870 1.00 51.81 89 GLU A N 1
ATOM 699 C CA . GLU A 1 89 ? 19.680 -5.378 4.978 1.00 51.81 89 GLU A CA 1
ATOM 700 C C . GLU A 1 89 ? 18.848 -5.401 6.288 1.00 51.81 89 GLU A C 1
ATOM 702 O O . GLU A 1 89 ? 18.693 -4.400 6.982 1.00 51.81 89 GLU A O 1
ATOM 707 N N . LEU A 1 90 ? 18.293 -6.587 6.581 1.00 49.62 90 LEU A N 1
ATOM 708 C CA . LEU A 1 90 ? 18.134 -7.307 7.867 1.00 49.62 90 LEU A CA 1
ATOM 709 C C . LEU A 1 90 ? 17.607 -6.652 9.165 1.00 49.62 90 LEU A C 1
ATOM 711 O O . LEU A 1 90 ? 17.526 -7.356 10.170 1.00 49.62 90 LEU A O 1
ATOM 715 N N . ASN A 1 91 ? 17.130 -5.408 9.185 1.00 53.53 91 ASN A N 1
ATOM 716 C CA . ASN A 1 91 ? 16.246 -4.960 10.271 1.00 53.53 91 ASN A CA 1
ATOM 717 C C . ASN A 1 91 ? 14.983 -4.330 9.687 1.00 53.53 91 ASN A C 1
ATOM 719 O O . ASN A 1 91 ? 14.999 -3.187 9.229 1.00 53.53 91 ASN A O 1
ATOM 723 N N . GLN A 1 92 ? 13.893 -5.102 9.685 1.00 54.75 92 GLN A N 1
ATOM 724 C CA . GLN A 1 92 ? 12.559 -4.680 9.255 1.00 54.75 92 GLN A CA 1
ATOM 725 C C . GLN A 1 92 ? 11.979 -3.700 10.285 1.00 54.75 92 GLN A C 1
ATOM 727 O O . GLN A 1 92 ? 10.994 -3.978 10.968 1.00 54.75 92 GLN A O 1
ATOM 732 N N . THR A 1 93 ? 12.616 -2.532 10.421 1.00 60.47 93 THR A N 1
ATOM 733 C CA . THR A 1 93 ? 11.959 -1.374 11.024 1.00 60.47 93 THR A CA 1
ATOM 734 C C . THR A 1 93 ? 10.658 -1.166 10.278 1.00 60.47 93 THR A C 1
ATOM 736 O O . THR A 1 93 ? 10.578 -1.409 9.074 1.00 60.47 93 THR A O 1
ATOM 739 N N . SER A 1 94 ? 9.619 -0.806 11.019 1.00 69.50 94 SER A N 1
ATOM 740 C CA . SER A 1 94 ? 8.249 -1.123 10.659 1.00 69.50 94 SER A CA 1
ATOM 741 C C . SER A 1 94 ? 7.802 -0.657 9.280 1.00 69.50 94 SER A C 1
ATOM 743 O O . SER A 1 94 ? 6.824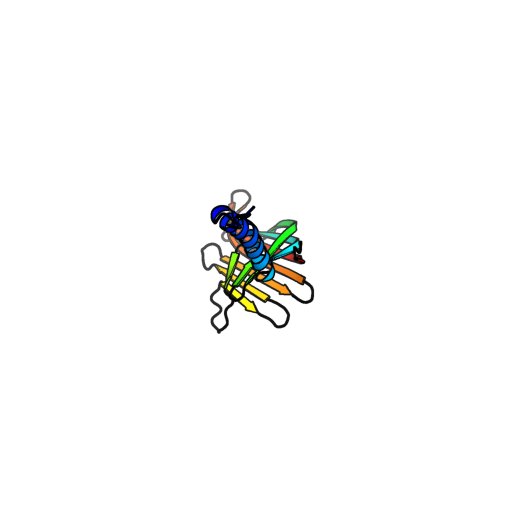 -1.226 8.835 1.00 69.50 94 SER A O 1
ATOM 745 N N . HIS A 1 95 ? 8.497 0.290 8.631 1.00 83.12 95 HIS A N 1
ATOM 746 C CA . HIS A 1 95 ? 8.182 0.983 7.381 1.00 83.12 95 HIS A CA 1
ATOM 747 C C . HIS A 1 95 ? 9.260 0.784 6.284 1.00 83.12 95 HIS A C 1
ATOM 749 O O . HIS A 1 95 ? 10.265 1.502 6.250 1.00 83.12 95 HIS A O 1
ATOM 755 N N . PHE A 1 96 ? 9.046 -0.162 5.362 1.00 88.19 96 PHE A N 1
ATOM 756 C CA . PHE A 1 96 ? 10.010 -0.533 4.312 1.00 88.19 96 PHE A CA 1
ATOM 757 C C . PHE A 1 96 ? 9.347 -1.090 3.041 1.00 88.19 96 PHE A C 1
ATOM 759 O O . PHE A 1 96 ? 8.177 -1.469 3.050 1.00 88.19 96 PHE A O 1
ATOM 766 N N . ALA A 1 97 ? 10.125 -1.177 1.961 1.00 88.75 97 ALA A N 1
ATOM 767 C CA . ALA A 1 97 ? 9.849 -1.997 0.784 1.00 88.75 97 ALA A CA 1
ATOM 768 C C . ALA A 1 97 ? 11.043 -2.920 0.483 1.00 88.75 97 ALA A C 1
ATOM 770 O O . ALA A 1 97 ? 12.190 -2.583 0.775 1.00 88.75 97 ALA A O 1
ATOM 771 N N . GLU A 1 98 ? 10.782 -4.070 -0.129 1.00 89.31 98 GLU A N 1
ATOM 772 C CA . GLU A 1 98 ? 11.786 -5.005 -0.628 1.00 89.31 98 GLU A CA 1
ATOM 773 C C . GLU A 1 98 ? 11.410 -5.512 -2.025 1.00 89.31 98 GLU A C 1
ATOM 775 O O . GLU A 1 98 ? 10.238 -5.734 -2.348 1.00 89.31 98 GLU A O 1
ATOM 780 N N . THR A 1 99 ? 12.423 -5.694 -2.868 1.00 87.75 99 THR A N 1
ATOM 781 C CA . THR A 1 99 ? 12.269 -6.341 -4.172 1.00 87.75 99 THR A CA 1
ATOM 782 C C . THR A 1 99 ? 12.180 -7.847 -3.986 1.00 87.75 99 THR A C 1
ATOM 784 O O . THR A 1 99 ? 13.014 -8.449 -3.311 1.00 87.75 99 THR A O 1
ATOM 787 N N . THR A 1 100 ? 11.202 -8.459 -4.631 1.00 86.94 100 THR A N 1
ATOM 788 C CA . THR A 1 100 ? 11.015 -9.909 -4.687 1.00 86.94 100 THR A CA 1
ATOM 789 C C . THR A 1 100 ? 11.259 -10.394 -6.119 1.00 86.94 100 THR A C 1
ATOM 791 O O . THR A 1 100 ? 11.221 -9.578 -7.041 1.00 86.94 100 THR A O 1
ATOM 794 N N . PRO A 1 101 ? 11.461 -11.702 -6.355 1.00 88.25 101 PRO A N 1
ATOM 795 C CA . PRO A 1 101 ? 11.601 -12.227 -7.716 1.00 88.25 101 PRO A CA 1
ATOM 796 C C . PRO A 1 101 ? 10.421 -11.887 -8.639 1.00 88.25 101 PRO A C 1
ATOM 798 O O . PRO A 1 101 ? 10.607 -11.762 -9.844 1.00 88.25 101 PRO A O 1
ATOM 801 N N . ASN A 1 102 ? 9.226 -11.706 -8.066 1.00 89.12 102 ASN A N 1
ATOM 802 C CA . ASN A 1 102 ? 7.991 -11.475 -8.813 1.00 89.12 102 ASN A CA 1
ATOM 803 C C . ASN A 1 102 ? 7.558 -10.002 -8.819 1.00 89.12 102 ASN A C 1
ATOM 805 O O . ASN A 1 102 ? 6.524 -9.688 -9.391 1.00 89.12 102 ASN A O 1
ATOM 809 N N . GLY A 1 103 ? 8.300 -9.090 -8.184 1.00 90.69 103 GLY A N 1
ATOM 810 C CA . GLY A 1 103 ? 7.909 -7.684 -8.085 1.00 90.69 103 GLY A CA 1
ATOM 811 C C . GLY A 1 103 ? 8.393 -7.034 -6.797 1.00 90.69 103 GLY A C 1
ATOM 812 O O . GLY A 1 103 ? 9.571 -7.108 -6.456 1.00 90.69 103 GLY A O 1
ATOM 813 N N . VAL A 1 104 ? 7.502 -6.385 -6.053 1.00 91.81 104 VAL A N 1
ATOM 814 C CA . VAL A 1 104 ? 7.860 -5.590 -4.870 1.00 91.81 104 VAL A CA 1
ATOM 815 C C . VAL A 1 104 ? 6.827 -5.801 -3.780 1.00 91.81 104 VAL A C 1
ATOM 817 O O . VAL A 1 104 ? 5.635 -5.832 -4.054 1.00 91.81 104 VAL A O 1
ATOM 820 N N . LYS A 1 105 ? 7.263 -5.877 -2.528 1.00 92.31 105 LYS A N 1
ATOM 821 C CA . LYS A 1 105 ? 6.350 -5.781 -1.389 1.00 92.31 105 LYS A CA 1
ATOM 822 C C . LYS A 1 105 ? 6.878 -4.801 -0.366 1.00 92.31 105 LYS A C 1
ATOM 824 O O . LYS A 1 105 ? 8.063 -4.485 -0.354 1.00 92.31 105 LYS A O 1
ATOM 829 N N . GLY A 1 106 ? 6.015 -4.348 0.518 1.00 91.00 106 GLY A N 1
ATOM 830 C CA . GLY A 1 106 ? 6.423 -3.508 1.625 1.00 91.00 106 GLY A CA 1
ATOM 831 C C . GLY A 1 106 ? 5.386 -3.487 2.719 1.00 91.00 106 GLY A C 1
ATOM 832 O O . GLY A 1 106 ? 4.294 -4.043 2.593 1.00 91.00 106 GLY A O 1
ATOM 833 N N . SER A 1 107 ? 5.750 -2.856 3.820 1.00 89.88 107 SER A N 1
ATOM 834 C CA . SER A 1 107 ? 4.862 -2.713 4.957 1.00 89.88 107 SER A CA 1
ATOM 835 C C . SER A 1 107 ? 5.192 -1.472 5.749 1.00 89.88 107 SER A C 1
ATOM 837 O O . SER A 1 107 ? 6.354 -1.071 5.779 1.00 89.88 107 SER A O 1
ATOM 839 N N . PHE A 1 108 ? 4.192 -0.913 6.423 1.00 87.25 108 PHE A N 1
ATOM 840 C CA . PHE A 1 108 ? 4.408 -0.038 7.561 1.00 87.25 108 PHE A CA 1
ATOM 841 C C . PHE A 1 108 ? 3.642 -0.508 8.799 1.00 87.25 108 PHE A C 1
ATOM 843 O O . PHE A 1 108 ? 2.571 -1.103 8.689 1.00 87.25 108 PHE A O 1
ATOM 850 N N . ASN A 1 109 ? 4.182 -0.239 9.985 1.00 86.50 109 ASN A N 1
ATOM 851 C CA . ASN A 1 109 ? 3.464 -0.426 11.242 1.00 86.50 109 ASN A CA 1
ATOM 852 C C . ASN A 1 109 ? 3.696 0.769 12.174 1.00 86.50 109 ASN A C 1
ATOM 854 O O . ASN A 1 109 ? 4.840 1.185 12.389 1.00 86.50 109 ASN A O 1
ATOM 858 N N . THR A 1 110 ? 2.621 1.316 12.730 1.00 80.88 110 THR A N 1
ATOM 859 C CA . THR A 1 110 ? 2.662 2.389 13.728 1.00 80.88 110 THR A CA 1
ATOM 860 C C . THR A 1 110 ? 2.480 1.804 15.132 1.00 80.88 110 THR A C 1
ATOM 862 O O . THR A 1 110 ? 1.574 1.018 15.390 1.00 80.88 110 THR A O 1
ATOM 865 N N . GLN A 1 111 ? 3.352 2.179 16.075 1.00 68.81 111 GLN A N 1
ATOM 866 C CA . GLN A 1 111 ? 3.311 1.685 17.464 1.00 68.81 111 GLN A CA 1
ATOM 867 C C . GLN A 1 111 ? 2.588 2.650 18.429 1.00 68.81 111 GLN A C 1
ATOM 869 O O . GLN A 1 111 ? 2.924 2.725 19.608 1.00 68.81 111 GLN A O 1
ATOM 874 N N . GLY A 1 112 ? 1.617 3.420 17.929 1.00 67.75 112 GLY A N 1
ATOM 875 C CA . GLY A 1 112 ? 0.867 4.404 18.717 1.00 67.75 112 GLY A CA 1
ATOM 876 C C . GLY A 1 112 ? -0.337 3.823 19.471 1.00 67.75 112 GLY A C 1
ATOM 877 O O . GLY A 1 112 ? -0.542 2.611 19.522 1.00 67.75 112 GLY A O 1
ATOM 878 N N . ILE A 1 113 ? -1.162 4.718 20.035 1.00 63.41 113 ILE A N 1
ATOM 879 C CA . ILE A 1 113 ? -2.467 4.374 20.640 1.00 63.41 113 ILE A CA 1
ATOM 880 C C . ILE A 1 113 ? -3.399 3.764 19.582 1.00 63.41 113 ILE A C 1
ATOM 882 O O . ILE A 1 113 ? -4.111 2.806 19.871 1.00 63.41 113 ILE A O 1
ATOM 886 N N . ALA A 1 114 ? -3.347 4.291 18.355 1.00 69.75 114 ALA A N 1
ATOM 887 C CA . ALA A 1 114 ? -3.880 3.631 17.175 1.00 69.75 114 ALA A CA 1
ATOM 888 C C . ALA A 1 114 ? -2.759 2.814 16.522 1.00 69.75 114 ALA A C 1
ATOM 890 O O . ALA A 1 114 ? -1.730 3.374 16.125 1.00 69.75 114 ALA A O 1
ATOM 891 N N . LYS A 1 115 ? -2.945 1.496 16.444 1.00 82.19 115 LYS A N 1
ATOM 892 C CA . LYS A 1 115 ? -2.008 0.596 15.768 1.00 82.19 115 LYS A CA 1
ATOM 893 C C . LYS A 1 115 ? -2.500 0.383 14.353 1.00 82.19 115 LYS A C 1
ATOM 895 O O . LYS A 1 115 ? -3.565 -0.200 14.166 1.00 82.19 115 LYS A O 1
ATOM 900 N N . THR A 1 116 ? -1.714 0.818 13.380 1.00 86.56 116 THR A N 1
ATOM 901 C CA . THR A 1 116 ? -2.002 0.615 11.963 1.00 86.56 116 THR A CA 1
ATOM 902 C C . THR A 1 116 ? -0.919 -0.258 11.372 1.00 86.56 116 THR A C 1
ATOM 904 O O . THR A 1 116 ? 0.249 0.125 11.355 1.00 86.56 116 THR A O 1
ATOM 907 N N . ARG A 1 117 ? -1.314 -1.421 10.866 1.00 89.81 117 ARG A N 1
ATOM 908 C CA . ARG A 1 117 ? -0.493 -2.299 10.047 1.00 89.81 117 ARG A CA 1
ATOM 909 C C . ARG A 1 117 ? -0.947 -2.153 8.608 1.00 89.81 117 ARG A C 1
ATOM 911 O O . ARG A 1 117 ? -2.106 -2.390 8.308 1.00 89.81 117 ARG A O 1
ATOM 918 N N . TYR A 1 118 ? -0.022 -1.820 7.731 1.00 91.50 118 TYR A N 1
ATOM 919 C CA . TYR A 1 118 ? -0.251 -1.722 6.300 1.00 91.50 118 TYR A CA 1
ATOM 920 C C . TYR A 1 118 ? 0.758 -2.605 5.589 1.00 91.50 118 TYR A C 1
ATOM 922 O O . TYR A 1 118 ? 1.944 -2.592 5.923 1.00 91.50 118 TYR A O 1
ATOM 930 N N . THR A 1 119 ? 0.306 -3.350 4.597 1.00 93.00 119 THR A N 1
ATOM 931 C CA . THR A 1 119 ? 1.147 -4.161 3.725 1.00 93.00 119 THR A CA 1
ATOM 932 C C . THR A 1 119 ? 0.701 -3.983 2.291 1.00 93.00 119 THR A C 1
ATOM 934 O O . THR A 1 119 ? -0.493 -3.913 2.023 1.00 93.00 119 THR A O 1
ATOM 937 N N . PHE A 1 120 ? 1.653 -3.959 1.367 1.00 94.38 120 PHE A N 1
ATOM 938 C CA . PHE A 1 120 ? 1.353 -4.006 -0.054 1.00 94.38 120 PHE A CA 1
ATOM 939 C C . PHE A 1 120 ? 2.228 -5.039 -0.751 1.00 94.38 120 PHE A C 1
ATOM 941 O O . PHE A 1 120 ? 3.376 -5.270 -0.359 1.00 94.38 120 PHE A O 1
ATOM 948 N N . VAL A 1 121 ? 1.687 -5.637 -1.805 1.00 95.12 121 VAL A N 1
ATOM 949 C CA . VAL A 1 121 ? 2.390 -6.543 -2.708 1.00 95.12 121 VAL A CA 1
ATOM 950 C C . VAL A 1 121 ? 2.011 -6.163 -4.128 1.00 95.12 121 VAL A C 1
ATOM 952 O O . VAL A 1 121 ? 0.836 -6.139 -4.479 1.00 95.12 121 VAL A O 1
ATOM 955 N N . TYR A 1 122 ? 3.016 -5.866 -4.934 1.00 94.25 122 TYR A N 1
ATOM 956 C CA . TYR A 1 122 ? 2.897 -5.650 -6.361 1.00 94.25 122 TYR A CA 1
ATOM 957 C C . TYR A 1 122 ? 3.562 -6.813 -7.096 1.00 94.25 122 TYR A C 1
ATOM 959 O O . TYR A 1 122 ? 4.769 -7.034 -6.947 1.00 94.25 122 TYR A O 1
ATOM 967 N N . ASP A 1 123 ? 2.776 -7.535 -7.889 1.00 93.81 123 ASP A N 1
ATOM 968 C CA . ASP A 1 123 ? 3.247 -8.581 -8.789 1.00 93.81 123 ASP A CA 1
ATOM 969 C C . ASP A 1 123 ? 3.449 -7.991 -10.189 1.00 93.81 123 ASP A C 1
ATOM 971 O O . ASP A 1 123 ? 2.535 -7.456 -10.817 1.00 93.81 123 ASP A O 1
ATOM 975 N N . GLN A 1 124 ? 4.681 -8.067 -10.677 1.00 90.31 124 GLN A N 1
ATOM 976 C CA . GLN A 1 124 ? 5.084 -7.520 -11.961 1.00 90.31 124 GLN A CA 1
ATOM 977 C C . GLN A 1 124 ? 4.605 -8.373 -13.141 1.00 90.31 124 GLN A C 1
ATOM 979 O O . GLN A 1 124 ? 4.378 -7.817 -14.215 1.00 90.31 124 GLN A O 1
ATOM 984 N N . ALA A 1 125 ? 4.457 -9.690 -12.971 1.00 89.31 125 ALA A N 1
ATOM 985 C CA . ALA A 1 125 ? 4.039 -10.593 -14.040 1.00 89.31 125 ALA A CA 1
ATOM 986 C C . ALA A 1 125 ? 2.543 -10.452 -14.335 1.00 89.31 125 ALA A C 1
ATOM 988 O O . ALA A 1 125 ? 2.138 -10.449 -15.497 1.00 89.31 125 ALA A O 1
ATOM 989 N N . THR A 1 126 ? 1.726 -10.305 -13.291 1.00 90.88 126 THR A N 1
ATOM 990 C CA . THR A 1 126 ? 0.273 -10.116 -13.423 1.00 90.88 126 THR A CA 1
ATOM 991 C C . THR A 1 126 ? -0.148 -8.648 -13.447 1.00 90.88 126 THR A C 1
ATOM 993 O O . THR A 1 126 ? -1.310 -8.362 -13.738 1.00 90.88 126 THR A O 1
ATOM 996 N N . GLN A 1 127 ? 0.783 -7.728 -13.165 1.00 91.94 127 GLN A N 1
ATOM 997 C CA . GLN A 1 127 ? 0.511 -6.307 -12.941 1.00 91.94 127 GLN A CA 1
ATOM 998 C C . GLN A 1 127 ? -0.595 -6.114 -11.895 1.00 91.94 127 GLN A C 1
ATOM 1000 O O . GLN A 1 127 ? -1.507 -5.319 -12.085 1.00 91.94 127 GLN A O 1
ATOM 1005 N N . GLU A 1 128 ? -0.558 -6.874 -10.804 1.00 94.69 128 GLU A N 1
ATOM 1006 C CA . GLU A 1 128 ? -1.569 -6.820 -9.747 1.00 94.69 128 GLU A CA 1
ATOM 1007 C C . GLU A 1 128 ? -1.000 -6.144 -8.500 1.00 94.69 128 GLU A C 1
ATOM 1009 O O . GLU A 1 128 ? 0.095 -6.476 -8.046 1.00 94.69 128 GLU A O 1
ATOM 1014 N N . LEU A 1 129 ? -1.759 -5.208 -7.930 1.00 95.50 129 LEU A N 1
ATOM 1015 C CA . LEU A 1 129 ? -1.473 -4.600 -6.638 1.00 95.50 129 LEU A CA 1
ATOM 1016 C C . LEU A 1 129 ? -2.481 -5.100 -5.613 1.00 95.50 129 LEU A C 1
ATOM 1018 O O . LEU A 1 129 ? -3.695 -5.005 -5.807 1.00 95.50 129 LEU A O 1
ATOM 1022 N N . ARG A 1 130 ? -1.946 -5.589 -4.500 1.00 96.44 130 ARG A N 1
ATOM 1023 C CA . ARG A 1 130 ? -2.697 -5.995 -3.319 1.00 96.44 130 ARG A CA 1
ATOM 1024 C C . ARG A 1 130 ? -2.268 -5.126 -2.154 1.00 96.44 130 ARG A C 1
ATOM 1026 O O . ARG A 1 130 ? -1.069 -4.956 -1.939 1.00 96.44 130 ARG A O 1
ATOM 1033 N N . ILE A 1 131 ? -3.229 -4.569 -1.433 1.00 95.69 131 ILE A N 1
ATOM 1034 C CA . ILE A 1 131 ? -2.983 -3.760 -0.238 1.00 95.69 131 ILE A CA 1
ATOM 1035 C C . ILE A 1 131 ? -3.866 -4.307 0.867 1.00 95.69 131 ILE A C 1
ATOM 1037 O O . ILE A 1 131 ? -5.065 -4.436 0.669 1.00 95.69 131 ILE A O 1
ATOM 1041 N N . ASP A 1 132 ? -3.286 -4.569 2.027 1.00 94.50 132 ASP A N 1
ATOM 1042 C CA . ASP A 1 132 ? -4.027 -4.926 3.229 1.00 94.50 132 ASP A CA 1
ATOM 1043 C C . ASP A 1 132 ? -3.652 -3.938 4.330 1.00 94.50 132 ASP A C 1
ATOM 1045 O O . ASP A 1 132 ? -2.470 -3.730 4.622 1.00 94.50 132 ASP A O 1
ATOM 1049 N N . MET A 1 133 ? -4.651 -3.313 4.940 1.00 92.25 133 MET A N 1
ATOM 1050 C CA . MET A 1 133 ? -4.476 -2.389 6.047 1.00 92.25 133 MET A CA 1
ATOM 1051 C C . MET A 1 133 ? -5.424 -2.746 7.181 1.00 92.25 133 MET A C 1
ATOM 1053 O O . MET A 1 133 ? -6.640 -2.739 7.027 1.00 92.25 133 MET A O 1
ATOM 1057 N N . GLN A 1 134 ? -4.838 -2.982 8.347 1.00 91.50 134 GLN A N 1
ATOM 1058 C CA . GLN A 1 134 ? -5.537 -3.208 9.595 1.00 91.50 134 GLN A CA 1
ATOM 1059 C C . GLN A 1 134 ? -5.223 -2.063 10.553 1.00 91.50 134 GLN A C 1
ATOM 1061 O O . GLN A 1 134 ? -4.061 -1.810 10.873 1.00 91.50 134 GLN A O 1
ATOM 1066 N N . SER A 1 135 ? -6.252 -1.388 11.041 1.00 89.69 135 SER A N 1
ATOM 1067 C CA . SER A 1 135 ? -6.157 -0.360 12.068 1.00 89.69 135 SER A CA 1
ATOM 1068 C C . SER A 1 135 ? -6.925 -0.802 13.306 1.00 89.69 135 SER A C 1
ATOM 1070 O O . SER A 1 135 ? -7.981 -1.417 13.202 1.00 89.69 135 SER A O 1
ATOM 1072 N N . SER A 1 136 ? -6.402 -0.506 14.490 1.00 88.75 136 SER A N 1
ATOM 1073 C CA . SER A 1 136 ? -7.098 -0.739 15.757 1.00 88.75 136 SER A CA 1
ATOM 1074 C C . SER A 1 136 ? -6.900 0.442 16.692 1.00 88.75 136 SER A C 1
ATOM 1076 O O . SER A 1 136 ? -5.819 1.036 16.732 1.00 88.75 136 SER A O 1
ATOM 1078 N N . GLY A 1 137 ? -7.939 0.789 17.443 1.00 87.00 137 GLY A N 1
ATOM 1079 C CA . GLY A 1 137 ? -7.912 1.919 18.362 1.00 87.00 137 GLY A CA 1
ATOM 1080 C C . GLY A 1 137 ? -9.225 2.099 19.114 1.00 87.00 137 GLY A C 1
ATOM 1081 O O . GLY A 1 137 ? -10.124 1.267 19.048 1.00 87.00 137 GLY A O 1
ATOM 1082 N N . LEU A 1 138 ? -9.340 3.210 19.838 1.00 86.81 138 LEU A N 1
ATOM 1083 C CA . LEU A 1 138 ? -10.578 3.578 20.521 1.00 86.81 138 LEU A CA 1
ATOM 1084 C C . LEU A 1 138 ? -11.498 4.352 19.579 1.00 86.81 138 LEU A C 1
ATOM 1086 O O . LEU A 1 138 ? -11.057 5.266 18.884 1.00 86.81 138 LEU A O 1
ATOM 1090 N N . GLY A 1 139 ? -12.785 4.030 19.614 1.00 84.56 139 GLY A N 1
ATOM 1091 C CA . GLY A 1 139 ? -13.812 4.757 18.881 1.00 84.56 139 GLY A CA 1
ATOM 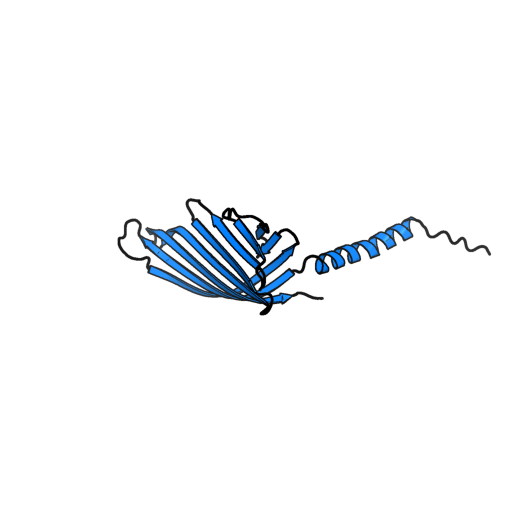1092 C C . GLY A 1 139 ? -15.166 4.691 19.571 1.00 84.56 139 GLY A C 1
ATOM 1093 O O . GLY A 1 139 ? -15.346 4.014 20.586 1.00 84.56 139 GLY A O 1
ATOM 1094 N N . THR A 1 140 ? -16.122 5.433 19.026 1.00 82.81 140 THR A N 1
ATOM 1095 C CA . THR A 1 140 ? -17.489 5.503 19.543 1.00 82.81 140 THR A CA 1
ATOM 1096 C C . THR A 1 140 ? -18.464 4.900 18.550 1.00 82.81 140 THR A C 1
ATOM 1098 O O . THR A 1 140 ? -18.445 5.284 17.384 1.00 82.81 140 THR A O 1
ATOM 1101 N N . GLU A 1 141 ? -19.344 4.029 19.032 1.00 83.06 141 GLU A N 1
ATOM 1102 C CA . GLU A 1 141 ? -20.443 3.446 18.261 1.00 83.06 141 GLU A CA 1
ATOM 1103 C C . GLU A 1 141 ? -21.721 3.549 19.101 1.00 83.06 141 GLU A C 1
ATOM 1105 O O . GLU A 1 141 ? -21.694 3.260 20.300 1.00 83.06 141 GLU A O 1
ATOM 1110 N N . GLU A 1 142 ? -22.814 4.048 18.515 1.00 81.75 142 GLU A N 1
ATOM 1111 C CA . GLU A 1 142 ? -24.100 4.261 19.211 1.00 81.75 142 GLU A CA 1
ATOM 1112 C C . GLU A 1 142 ? -23.978 5.025 20.557 1.00 81.75 142 GLU A C 1
ATOM 1114 O O . GLU A 1 142 ? -24.692 4.763 21.525 1.00 81.75 142 GLU A O 1
ATOM 1119 N N . GLY A 1 143 ? -23.035 5.973 20.649 1.00 81.00 143 GLY A N 1
ATOM 1120 C CA . GLY A 1 143 ? -22.800 6.777 21.857 1.00 81.00 143 GLY A CA 1
ATOM 1121 C C . GLY A 1 143 ? -22.012 6.076 22.974 1.00 81.00 143 GLY A C 1
ATOM 1122 O O . GLY A 1 143 ? -21.890 6.631 24.066 1.00 81.00 143 GLY A O 1
ATOM 1123 N N . ARG A 1 144 ? -21.452 4.883 22.729 1.00 83.88 144 ARG A N 1
ATOM 1124 C CA . ARG A 1 144 ? -20.596 4.153 23.679 1.00 83.88 144 ARG A CA 1
ATOM 1125 C C . ARG A 1 144 ? -19.155 4.085 23.190 1.00 83.88 144 ARG A C 1
ATOM 1127 O O . ARG A 1 144 ? -18.903 3.848 22.013 1.00 83.88 144 ARG A O 1
ATOM 1134 N N . VAL A 1 145 ? -18.209 4.253 24.113 1.00 87.25 145 VAL A N 1
ATOM 1135 C CA . VAL A 1 145 ? -16.776 4.082 23.833 1.00 87.25 145 VAL A CA 1
ATOM 1136 C C . VAL A 1 145 ? -16.438 2.593 23.790 1.00 87.25 145 VAL A C 1
ATOM 1138 O O . VAL A 1 145 ? -16.865 1.812 24.645 1.00 87.25 145 VAL A O 1
ATOM 1141 N N . GLY A 1 146 ? -15.655 2.202 22.794 1.00 86.62 146 GLY A N 1
ATOM 1142 C CA . GLY A 1 146 ? -15.223 0.829 22.599 1.00 86.62 146 GLY A CA 1
ATOM 1143 C C . GLY A 1 146 ? -13.938 0.726 21.789 1.00 86.62 146 GLY A C 1
ATOM 1144 O O . GLY A 1 146 ? -13.373 1.730 21.351 1.00 86.62 146 GLY A O 1
ATOM 1145 N N . GLN A 1 147 ? -13.474 -0.506 21.618 1.00 87.56 147 GLN A N 1
ATOM 1146 C CA . GLN A 1 147 ? -12.404 -0.839 20.686 1.00 87.56 147 GLN A CA 1
ATOM 1147 C C . GLN A 1 147 ? -12.992 -0.939 19.280 1.00 87.56 147 GLN A C 1
ATOM 1149 O O . GLN A 1 147 ? -14.014 -1.597 19.080 1.00 87.56 147 GLN A O 1
ATOM 1154 N N . VAL A 1 148 ? -12.341 -0.285 18.326 1.00 88.25 148 VAL A N 1
ATOM 1155 C CA . VAL A 1 148 ? -12.623 -0.365 16.894 1.00 88.25 148 VAL A CA 1
ATOM 1156 C C . VAL A 1 148 ? -11.463 -1.086 16.228 1.00 88.25 148 VAL A C 1
ATOM 1158 O O . VAL A 1 148 ? -10.303 -0.751 16.469 1.00 88.25 148 VAL A O 1
ATOM 1161 N N . GLU A 1 149 ? -11.786 -2.040 15.366 1.00 89.75 149 GLU A N 1
ATOM 1162 C CA . GLU A 1 149 ? -10.850 -2.644 14.426 1.00 89.75 149 GLU A CA 1
ATOM 1163 C C . GLU A 1 149 ? -11.377 -2.419 13.011 1.00 89.75 149 GLU A C 1
ATOM 1165 O O . GLU A 1 149 ? -12.497 -2.806 12.691 1.00 89.75 149 GLU A O 1
ATOM 1170 N N . GLU A 1 150 ? -10.576 -1.788 12.165 1.00 90.19 150 GLU A N 1
ATOM 1171 C CA . GLU A 1 150 ? -10.881 -1.562 10.756 1.00 90.19 150 GLU A CA 1
ATOM 1172 C C . GLU A 1 150 ? -9.914 -2.392 9.925 1.00 90.19 150 GLU A C 1
ATOM 1174 O O . GLU A 1 150 ? -8.697 -2.286 10.077 1.00 90.19 150 GLU A O 1
ATOM 1179 N N . ASN A 1 151 ? -10.453 -3.244 9.067 1.00 92.44 151 ASN A N 1
ATOM 1180 C CA . ASN A 1 151 ? -9.695 -4.067 8.152 1.00 92.44 151 ASN A CA 1
ATOM 1181 C C . ASN A 1 151 ? -10.097 -3.707 6.731 1.00 92.44 151 ASN A C 1
ATOM 1183 O O . ASN A 1 151 ? -11.265 -3.771 6.365 1.00 92.44 151 ASN A O 1
ATOM 1187 N N . THR A 1 152 ? -9.118 -3.328 5.932 1.00 92.69 152 THR A N 1
ATOM 1188 C CA . THR A 1 152 ? -9.316 -2.961 4.539 1.00 92.69 152 THR A CA 1
ATOM 1189 C C . THR A 1 152 ? -8.392 -3.801 3.684 1.00 92.69 152 THR A C 1
ATOM 1191 O O . THR A 1 152 ? -7.207 -3.928 3.982 1.00 92.69 152 THR A O 1
ATOM 1194 N N . SER A 1 153 ? -8.933 -4.384 2.624 1.00 95.38 153 SER A N 1
ATOM 1195 C CA . SER A 1 153 ? -8.162 -5.158 1.655 1.00 95.38 153 SER A CA 1
ATOM 1196 C C . SER A 1 153 ? -8.497 -4.674 0.260 1.00 95.38 153 SER A C 1
ATOM 1198 O O . SER A 1 153 ? -9.670 -4.517 -0.059 1.00 95.38 153 SER A O 1
ATOM 1200 N N . PHE A 1 154 ? -7.500 -4.485 -0.584 1.00 96.31 154 PHE A N 1
ATOM 1201 C CA . PHE A 1 154 ? -7.651 -4.087 -1.973 1.00 96.31 154 PHE A CA 1
ATOM 1202 C C . PHE A 1 154 ? -6.942 -5.085 -2.877 1.00 96.31 154 PHE A C 1
ATOM 1204 O O . PHE A 1 154 ? -5.835 -5.536 -2.581 1.00 96.31 154 PHE A O 1
ATOM 1211 N N . ILE A 1 155 ? -7.569 -5.376 -4.012 1.00 96.19 155 ILE A N 1
ATOM 1212 C CA . ILE A 1 155 ? -6.967 -6.108 -5.120 1.00 96.19 155 ILE A CA 1
ATOM 1213 C C . ILE A 1 155 ? -7.345 -5.423 -6.428 1.00 96.19 155 ILE A C 1
ATOM 1215 O O . ILE A 1 155 ? -8.524 -5.193 -6.710 1.00 96.19 155 ILE A O 1
ATOM 1219 N N . GLY A 1 156 ? -6.346 -5.096 -7.243 1.00 95.00 156 GLY A N 1
ATOM 1220 C CA . GLY A 1 156 ? -6.582 -4.429 -8.516 1.00 95.00 156 GLY A CA 1
ATOM 1221 C C . GLY A 1 156 ? -5.465 -4.617 -9.522 1.00 95.00 156 GLY A C 1
ATOM 1222 O O . GLY A 1 156 ? -4.321 -4.895 -9.169 1.00 95.00 156 GLY A O 1
ATOM 1223 N N . ARG A 1 157 ? -5.813 -4.436 -10.797 1.00 94.56 157 ARG A N 1
ATOM 1224 C CA . ARG A 1 157 ? -4.857 -4.501 -11.903 1.00 94.56 157 ARG A CA 1
ATOM 1225 C C . ARG A 1 157 ? -4.311 -3.121 -12.205 1.00 94.56 157 ARG A C 1
ATOM 1227 O O . ARG A 1 157 ? -5.062 -2.157 -12.356 1.00 94.56 157 ARG A O 1
ATOM 1234 N N . CYS A 1 158 ? -2.999 -3.056 -12.298 1.00 92.69 158 CYS A N 1
ATOM 1235 C CA . CYS A 1 158 ? -2.225 -1.885 -12.619 1.00 92.69 158 CYS A CA 1
ATOM 1236 C C . CYS A 1 158 ? -2.081 -1.753 -14.123 1.00 92.69 158 CYS A C 1
ATOM 1238 O O . CYS A 1 158 ? -1.768 -2.698 -14.840 1.00 92.69 158 CYS A O 1
ATOM 1240 N N . SER A 1 159 ? -2.303 -0.539 -14.590 1.00 87.75 159 SER A N 1
ATOM 1241 C CA . SER A 1 159 ? -1.978 -0.130 -15.939 1.00 87.75 159 SER A CA 1
ATOM 1242 C C . SER A 1 159 ? -0.968 0.993 -15.847 1.00 87.75 159 SER A C 1
ATOM 1244 O O . SER A 1 159 ? -1.021 1.872 -14.980 1.00 87.75 159 SER A O 1
ATOM 1246 N N . THR A 1 160 ? 0.014 0.939 -16.723 1.00 76.12 160 THR A N 1
ATOM 1247 C CA . THR A 1 160 ? 0.957 2.026 -16.863 1.00 76.12 160 THR A CA 1
ATOM 1248 C C . THR A 1 160 ? 0.313 3.148 -17.675 1.00 76.12 160 THR A C 1
ATOM 1250 O O . THR A 1 160 ? -0.186 2.899 -18.771 1.00 76.12 160 THR A O 1
ATOM 1253 N N . HIS A 1 161 ? 0.372 4.390 -17.193 1.00 60.22 161 HIS A N 1
ATOM 1254 C CA . HIS A 1 161 ? 0.056 5.542 -18.039 1.00 60.22 161 HIS A CA 1
ATOM 1255 C C . HIS A 1 161 ? 1.207 5.748 -19.020 1.00 60.22 161 HIS A C 1
ATOM 1257 O O . HIS A 1 161 ? 2.210 6.376 -18.685 1.00 60.22 161 HIS A O 1
ATOM 1263 N N . TRP A 1 162 ? 1.104 5.149 -20.202 1.00 50.03 162 TRP A N 1
ATOM 1264 C CA . TRP A 1 162 ? 1.961 5.496 -21.329 1.00 50.03 162 TRP A CA 1
ATOM 1265 C C . TRP A 1 162 ? 1.117 6.430 -22.188 1.00 50.03 162 TRP A C 1
ATOM 1267 O O . TRP A 1 162 ? 0.019 6.058 -22.604 1.00 50.03 162 TRP A O 1
ATOM 1277 N N . PHE A 1 163 ? 1.587 7.667 -22.336 1.00 37.53 163 PHE A N 1
ATOM 1278 C CA . PHE A 1 163 ? 1.175 8.505 -23.455 1.00 37.53 163 PHE A CA 1
ATOM 1279 C C . PHE A 1 163 ? 1.808 7.955 -24.731 1.00 37.53 163 PHE A C 1
ATOM 1281 O O . PHE A 1 163 ? 2.992 7.547 -24.650 1.00 37.53 163 PHE A O 1
#

Sequence (163 aa):
MLSDGSVDWRILLLLLALFSMPAVIFGRGLLYPSQTCHGVGQSERKWAPQGADKLAKVVHEETVSLTHSIRFSPSQIWVDGQRFPLYKELNQTSHFAETTPNGVKGSFNTQGIAKTRYTFVYDQATQELRIDMQSSGLGTEEGRVGQVEENTSFIGRCSTHWF

Foldseek 3Di:
DDPPPDDPVVNVVVVCCVVVVVVVVVVVCVQKFKKKWKWKKWKWKFWDFPPDPDDTDTPDIDIDTDIWMWIDDPQWIAINNDIAGADDDDDPQQGHKYADPQGIKTWHWDPDQKTKIKIWDAGPVQQKIKIWIWIWHWDDDPRGITIMIMIMIIITHIDTPDD

Radius of gyration: 24.2 Å; chains: 1; bounding box: 50×54×79 Å